Protein AF-E2ATV7-F1 (afdb_monomer_lite)

Structure (mmCIF, N/CA/C/O backbone):
data_AF-E2ATV7-F1
#
_entry.id   AF-E2ATV7-F1
#
loop_
_atom_site.group_PDB
_atom_site.id
_atom_site.type_symbol
_atom_site.label_atom_id
_atom_site.label_alt_id
_atom_site.label_comp_id
_atom_site.label_asym_id
_atom_site.label_entity_id
_atom_site.label_seq_id
_atom_site.pdbx_PDB_ins_code
_atom_site.Cartn_x
_atom_site.Cartn_y
_atom_site.Cartn_z
_atom_site.occupancy
_atom_site.B_iso_or_equiv
_atom_site.auth_seq_id
_atom_site.auth_comp_id
_atom_site.auth_asym_id
_atom_site.auth_atom_id
_atom_site.pdbx_PDB_model_num
ATOM 1 N N . PRO A 1 1 ? -11.675 -9.066 12.856 1.00 61.81 1 PRO A N 1
ATOM 2 C CA . PRO A 1 1 ? -12.812 -8.752 13.759 1.00 61.81 1 PRO A CA 1
ATOM 3 C C . PRO A 1 1 ? -13.023 -7.237 13.869 1.00 61.81 1 PRO A C 1
ATOM 5 O O . PRO A 1 1 ? -12.131 -6.534 14.328 1.00 61.81 1 PRO A O 1
ATOM 8 N N . THR A 1 2 ? -14.171 -6.743 13.408 1.00 78.06 2 THR A N 1
ATOM 9 C CA . THR A 1 2 ? -14.485 -5.298 13.332 1.00 78.06 2 THR A CA 1
ATOM 10 C C . THR A 1 2 ? -15.223 -4.781 14.575 1.00 78.06 2 THR A C 1
ATOM 12 O O . THR A 1 2 ? -15.482 -3.590 14.703 1.00 78.06 2 THR A O 1
ATOM 15 N N . ILE A 1 3 ? -15.582 -5.677 15.498 1.00 85.75 3 ILE A N 1
ATOM 16 C CA . ILE A 1 3 ? -16.411 -5.385 16.671 1.00 85.75 3 ILE A CA 1
ATOM 17 C C . ILE A 1 3 ? -15.511 -5.136 17.885 1.00 85.75 3 ILE A C 1
ATOM 19 O O . ILE A 1 3 ? -14.566 -5.882 18.142 1.00 85.75 3 ILE A O 1
ATOM 23 N N . SER A 1 4 ? -15.810 -4.087 18.655 1.00 89.94 4 SER A N 1
ATOM 24 C CA . SER A 1 4 ? -15.051 -3.770 19.868 1.00 89.94 4 SER A CA 1
ATOM 25 C C . SER A 1 4 ? -15.288 -4.795 20.983 1.00 89.94 4 SER A C 1
ATOM 27 O O . SER A 1 4 ? -16.393 -5.306 21.159 1.00 89.94 4 SER A O 1
ATOM 29 N N . THR A 1 5 ? -14.276 -5.023 21.823 1.00 93.19 5 THR A N 1
ATOM 30 C CA . THR A 1 5 ? -14.395 -5.902 23.005 1.00 93.19 5 THR A CA 1
ATOM 31 C C . THR A 1 5 ? -15.474 -5.442 23.988 1.00 93.19 5 THR A C 1
ATOM 33 O O . THR A 1 5 ? -16.058 -6.264 24.686 1.00 93.19 5 THR A O 1
ATOM 36 N N . ARG A 1 6 ? -15.787 -4.140 24.015 1.00 94.19 6 ARG A N 1
ATOM 37 C CA . ARG A 1 6 ? -16.883 -3.566 24.813 1.00 94.19 6 ARG A CA 1
ATOM 38 C C . ARG A 1 6 ? -18.262 -3.912 24.254 1.00 94.19 6 ARG A C 1
ATOM 40 O O . ARG A 1 6 ? -19.170 -4.186 25.029 1.0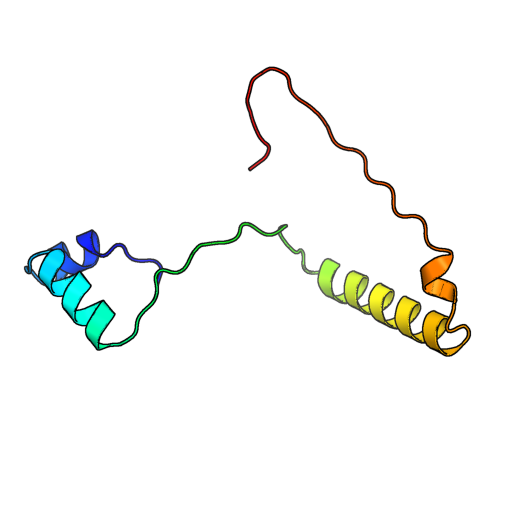0 94.19 6 ARG A O 1
ATOM 47 N N . ALA A 1 7 ? -18.419 -3.899 22.931 1.00 95.12 7 ALA A N 1
ATOM 48 C CA . ALA A 1 7 ? -19.674 -4.286 22.292 1.00 95.12 7 ALA A CA 1
ATOM 49 C C . ALA A 1 7 ? -19.967 -5.774 22.524 1.00 95.12 7 ALA A C 1
ATOM 51 O O . ALA A 1 7 ? -21.079 -6.113 22.918 1.00 95.12 7 ALA A O 1
ATOM 52 N N . VAL A 1 8 ? -18.947 -6.630 22.392 1.00 94.50 8 VAL A N 1
ATOM 53 C CA . VAL A 1 8 ? -19.049 -8.061 22.730 1.00 94.50 8 VAL A CA 1
ATOM 54 C C . VAL A 1 8 ? -19.427 -8.246 24.201 1.00 94.50 8 VAL A C 1
ATOM 56 O O . VAL A 1 8 ? -20.358 -8.974 24.505 1.00 94.50 8 VAL A O 1
ATOM 59 N N . ALA A 1 9 ? -18.774 -7.525 25.117 1.00 96.81 9 ALA A N 1
ATOM 60 C CA . ALA A 1 9 ? -19.081 -7.594 26.545 1.00 96.81 9 ALA A CA 1
ATOM 61 C C . ALA A 1 9 ? -20.543 -7.228 26.862 1.00 96.81 9 ALA A C 1
ATOM 63 O O . ALA A 1 9 ? -21.189 -7.913 27.649 1.00 96.81 9 ALA A O 1
ATOM 64 N N . ARG A 1 10 ? -21.082 -6.180 26.219 1.00 96.62 10 ARG A N 1
ATOM 65 C CA . ARG A 1 10 ? -22.488 -5.777 26.374 1.00 96.62 10 ARG A CA 1
ATOM 66 C C . ARG A 1 10 ? -23.454 -6.826 25.819 1.00 96.62 10 ARG A C 1
ATOM 68 O O . ARG A 1 10 ? -24.472 -7.066 26.454 1.00 96.62 10 ARG A O 1
ATOM 75 N N . TYR A 1 11 ? -23.155 -7.408 24.658 1.00 96.19 11 TYR A N 1
ATOM 76 C CA . TYR A 1 11 ? -24.004 -8.425 24.031 1.00 96.19 11 TYR A CA 1
ATOM 77 C C . TYR A 1 11 ? -24.052 -9.718 24.859 1.00 96.19 11 TYR A C 1
ATOM 79 O O . TYR A 1 11 ? -25.121 -10.268 25.083 1.00 96.19 11 TYR A O 1
ATOM 87 N N . GLU A 1 12 ? -22.901 -10.141 25.383 1.00 95.25 12 GLU A N 1
ATOM 88 C CA . GLU A 1 12 ? -22.753 -11.372 26.168 1.00 95.25 12 GLU A CA 1
ATOM 89 C C . GLU A 1 12 ? -23.066 -11.188 27.668 1.00 95.25 12 GLU A C 1
ATOM 91 O O . GLU A 1 12 ? -23.016 -12.144 28.437 1.00 95.25 12 GLU A O 1
ATOM 96 N N . GLY A 1 13 ? -23.339 -9.961 28.129 1.00 96.62 13 GLY A N 1
ATOM 97 C CA . GLY A 1 13 ? -23.618 -9.676 29.543 1.00 96.62 13 GLY A CA 1
ATOM 98 C C . GLY A 1 13 ? -22.433 -9.918 30.492 1.00 96.62 13 GLY A C 1
ATOM 99 O O . GLY A 1 13 ? -22.628 -10.102 31.693 1.00 96.62 13 GLY A O 1
ATOM 100 N N . VAL A 1 14 ? -21.199 -9.917 29.981 1.00 96.88 14 VAL A N 1
ATOM 101 C CA . VAL A 1 14 ? -19.975 -10.175 30.761 1.00 96.88 14 VAL A CA 1
ATOM 102 C C . VAL A 1 14 ? -19.109 -8.926 30.899 1.00 96.88 14 VAL A C 1
ATOM 104 O O . VAL A 1 14 ? -19.264 -7.935 30.191 1.00 96.88 14 VAL A O 1
ATOM 107 N N . SER A 1 15 ? -18.120 -8.973 31.796 1.00 97.12 15 SER A N 1
ATOM 108 C CA . SER A 1 15 ? -17.111 -7.913 31.866 1.00 97.12 15 SER A CA 1
ATOM 109 C C . SER A 1 15 ? -16.224 -7.891 30.613 1.00 97.12 15 SER A C 1
ATOM 111 O O . SER A 1 15 ? -15.871 -8.932 30.050 1.00 97.12 15 SER A O 1
ATOM 113 N N . GLN A 1 16 ? -15.763 -6.702 30.222 1.00 96.56 16 GLN A N 1
ATOM 114 C CA . GLN A 1 16 ? -14.813 -6.549 29.115 1.00 96.56 16 GLN A CA 1
ATOM 115 C C . GLN A 1 16 ? -13.483 -7.283 29.374 1.00 96.56 16 GLN A C 1
ATOM 117 O O . GLN A 1 16 ? -12.883 -7.815 28.441 1.00 96.56 16 GLN A O 1
ATOM 122 N N . ALA A 1 17 ? -13.069 -7.406 30.640 1.00 96.94 17 ALA A N 1
ATOM 123 C CA . ALA A 1 17 ? -11.899 -8.186 31.030 1.00 96.94 17 ALA A CA 1
ATOM 124 C C . ALA A 1 17 ? -12.071 -9.686 30.729 1.00 96.94 17 ALA A C 1
ATOM 126 O O . ALA A 1 17 ? -11.123 -10.331 30.276 1.00 96.94 17 ALA A O 1
ATOM 127 N N . SER A 1 18 ? -13.270 -10.246 30.933 1.00 96.75 18 SER A N 1
ATOM 128 C CA . SER A 1 18 ? -13.578 -11.634 30.557 1.00 96.75 18 SER A CA 1
ATOM 129 C C . SER A 1 18 ? -13.452 -11.850 29.049 1.00 96.75 18 S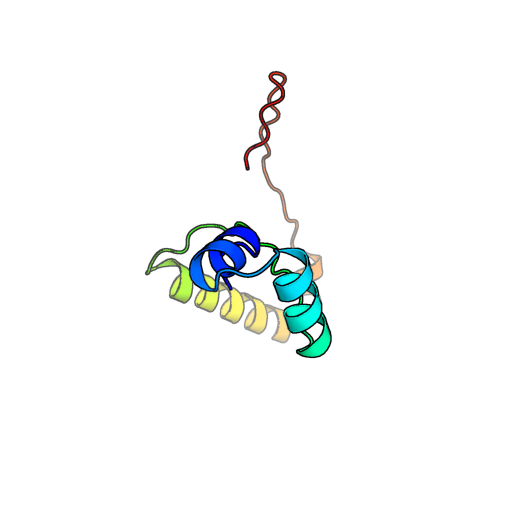ER A C 1
ATOM 131 O O . SER A 1 18 ? -12.781 -12.796 28.639 1.00 96.75 18 SER A O 1
ATOM 133 N N . VAL A 1 19 ? -13.978 -10.929 28.233 1.00 95.81 19 VAL A N 1
ATOM 134 C CA . VAL A 1 19 ? -13.812 -10.964 26.766 1.00 95.81 19 VAL A CA 1
ATOM 135 C C . VAL A 1 19 ? -12.333 -10.908 26.378 1.00 95.81 19 VAL A C 1
ATOM 137 O O . VAL A 1 19 ? -11.866 -11.720 25.585 1.00 95.81 19 VAL A O 1
ATOM 140 N N . CYS A 1 20 ? -11.555 -9.994 26.964 1.00 94.81 20 CYS A N 1
ATOM 141 C CA . CYS A 1 20 ? -10.121 -9.895 26.686 1.00 94.81 20 CYS A CA 1
ATOM 142 C C . CYS A 1 20 ? -9.343 -11.160 27.069 1.00 94.81 20 CYS A C 1
ATOM 144 O O . CYS A 1 20 ? -8.425 -11.538 26.342 1.00 94.81 20 CYS A O 1
ATOM 146 N N . ARG A 1 21 ? -9.684 -11.819 28.185 1.00 96.50 21 ARG A N 1
ATOM 147 C CA . ARG A 1 21 ? -9.064 -13.097 28.576 1.00 96.50 21 ARG A CA 1
ATOM 148 C C . ARG A 1 21 ? -9.394 -14.206 27.583 1.00 96.50 21 ARG A C 1
ATOM 150 O O . ARG A 1 21 ? -8.471 -14.883 27.147 1.00 96.50 21 ARG A O 1
ATOM 157 N N . ALA A 1 22 ? -10.659 -14.325 27.181 1.00 95.44 22 ALA A N 1
ATOM 158 C CA . ALA A 1 22 ? -11.098 -15.311 26.195 1.00 95.44 22 ALA A CA 1
ATOM 159 C C . ALA A 1 22 ? -10.410 -15.116 24.830 1.00 95.44 22 ALA A C 1
ATOM 161 O O . ALA A 1 22 ? -9.931 -16.071 24.225 1.00 95.44 22 ALA A O 1
ATOM 162 N N . LEU A 1 23 ? -10.286 -13.866 24.367 1.00 94.25 23 LEU A N 1
ATOM 163 C CA . LEU A 1 23 ? -9.573 -13.552 23.124 1.00 94.25 23 LEU A CA 1
ATOM 164 C C . LEU A 1 23 ? -8.084 -13.905 23.208 1.00 94.25 23 LEU A C 1
ATOM 166 O O . LEU A 1 23 ? -7.536 -14.461 22.260 1.00 94.25 23 LEU A O 1
ATOM 170 N N . LYS A 1 24 ? -7.435 -13.629 24.347 1.00 94.31 24 LYS A N 1
ATOM 171 C CA . LYS A 1 24 ? -6.031 -14.003 24.574 1.00 94.31 24 LYS A CA 1
ATOM 172 C C . LYS A 1 24 ? -5.839 -15.520 24.605 1.00 94.31 24 LYS A C 1
ATOM 174 O O . LYS A 1 24 ? -4.901 -16.002 23.981 1.00 94.31 24 LYS A O 1
ATOM 179 N N . SER A 1 25 ? -6.712 -16.265 25.290 1.00 96.56 25 SER A N 1
ATOM 180 C CA . SER A 1 25 ? -6.631 -17.734 25.340 1.00 96.56 25 SER A CA 1
ATOM 181 C C . SER A 1 25 ? -6.891 -18.384 23.984 1.00 96.56 25 SER A C 1
ATOM 183 O O . SER A 1 25 ? -6.359 -19.450 23.710 1.00 96.56 25 SER A O 1
ATOM 185 N N . ALA A 1 26 ? -7.680 -17.735 23.129 1.00 95.06 26 ALA A N 1
ATOM 186 C CA . ALA A 1 26 ? -7.931 -18.173 21.761 1.00 95.06 26 ALA A CA 1
ATOM 187 C C . ALA A 1 26 ? -6.920 -17.604 20.739 1.00 95.06 26 ALA A C 1
ATOM 189 O O . ALA A 1 26 ? -7.159 -17.692 19.539 1.00 95.06 26 ALA A O 1
ATOM 190 N N . HIS A 1 27 ? -5.802 -17.016 21.190 1.00 94.06 27 HIS A N 1
ATOM 191 C CA . HIS A 1 27 ? -4.730 -16.475 20.340 1.00 94.06 27 HIS A CA 1
ATOM 192 C C . HIS A 1 27 ? -5.176 -15.403 19.326 1.00 94.06 27 HIS A C 1
ATOM 194 O O . HIS A 1 27 ? -4.576 -15.238 18.264 1.00 94.06 27 HIS A O 1
ATOM 200 N N . PHE A 1 28 ? -6.207 -14.622 19.656 1.00 91.25 28 PHE A N 1
ATOM 201 C CA . PHE A 1 28 ? -6.596 -13.476 18.837 1.00 91.25 28 PHE A CA 1
ATOM 202 C C . PHE A 1 28 ? -5.685 -12.274 19.095 1.00 91.25 28 PHE A C 1
ATOM 204 O O . PHE A 1 28 ? -5.480 -11.850 20.235 1.00 91.25 28 PHE A O 1
ATOM 211 N N . HIS A 1 29 ? -5.219 -11.660 18.008 1.00 87.31 29 HIS A N 1
ATOM 212 C CA . HIS A 1 29 ? -4.454 -10.418 18.034 1.00 87.31 29 HIS A CA 1
ATOM 213 C C . HIS A 1 29 ? -5.315 -9.233 17.577 1.00 87.31 29 HIS A C 1
ATOM 215 O O . HIS A 1 29 ? -6.119 -9.380 16.649 1.00 87.31 29 HIS A O 1
ATOM 221 N N . PRO A 1 30 ? -5.165 -8.045 18.195 1.00 84.12 30 PRO A N 1
ATOM 222 C CA . PRO A 1 30 ? -5.804 -6.835 17.696 1.00 84.12 30 PRO A CA 1
ATOM 223 C C . PRO A 1 30 ? -5.410 -6.581 16.239 1.00 84.12 30 PRO A C 1
ATOM 225 O O . PRO A 1 30 ? -4.227 -6.503 15.913 1.00 84.12 30 PRO A O 1
ATOM 228 N N . TYR A 1 31 ? -6.405 -6.435 15.368 1.00 83.62 31 TYR A N 1
ATOM 229 C CA . TYR A 1 31 ? -6.173 -6.052 13.982 1.00 83.62 31 TYR A CA 1
ATOM 230 C C . TYR A 1 31 ? -6.028 -4.533 13.893 1.00 83.62 31 TYR A C 1
ATOM 232 O O . TYR A 1 31 ? -6.926 -3.795 14.304 1.00 83.62 31 TYR A O 1
ATOM 240 N N . LYS A 1 32 ? -4.901 -4.061 13.357 1.00 81.81 32 LYS A N 1
ATOM 241 C CA . LYS A 1 32 ? -4.692 -2.647 13.044 1.00 81.81 32 LYS A CA 1
ATOM 242 C C . LYS A 1 32 ? -5.084 -2.425 11.587 1.00 81.81 32 LYS A C 1
ATOM 244 O O . LYS A 1 32 ? -4.434 -2.960 10.697 1.00 81.81 32 LYS A O 1
ATOM 249 N N . ILE A 1 33 ? -6.149 -1.656 11.363 1.00 80.12 33 ILE A N 1
ATOM 250 C CA . ILE A 1 33 ? -6.572 -1.277 10.012 1.00 80.12 33 ILE A CA 1
ATOM 251 C C . ILE A 1 33 ? -5.475 -0.405 9.401 1.00 80.12 33 ILE A C 1
ATOM 253 O O . ILE A 1 33 ? -5.082 0.606 9.987 1.00 80.12 33 ILE A O 1
ATOM 257 N N . THR A 1 34 ? -5.005 -0.803 8.225 1.00 82.38 34 THR A N 1
ATOM 258 C CA . THR A 1 34 ? -4.148 0.019 7.375 1.00 82.38 34 THR A CA 1
ATOM 259 C C . THR A 1 34 ? -5.039 0.652 6.321 1.00 82.38 34 THR A C 1
ATOM 261 O O . THR A 1 34 ? -5.688 -0.064 5.563 1.00 82.38 34 THR A O 1
ATOM 264 N N . LEU A 1 35 ? -5.097 1.983 6.295 1.00 81.75 35 LEU A N 1
ATOM 265 C CA . LEU A 1 35 ? -5.749 2.699 5.206 1.00 81.75 35 LEU A CA 1
ATOM 266 C C . LEU A 1 35 ? -4.853 2.572 3.975 1.00 81.75 35 LEU A C 1
ATOM 268 O O . LEU A 1 35 ? -3.689 2.967 3.999 1.00 81.75 35 LEU A O 1
ATOM 272 N N . THR A 1 36 ? -5.377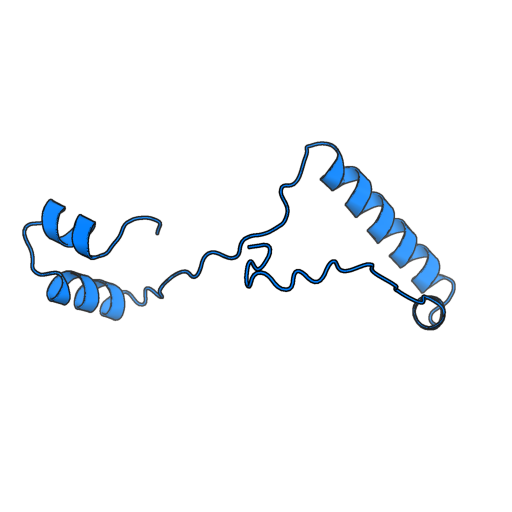 1.943 2.932 1.00 83.75 36 THR A N 1
ATOM 273 C CA . THR A 1 36 ? -4.724 1.828 1.629 1.00 83.75 36 THR A CA 1
ATOM 274 C C . THR A 1 36 ? -5.487 2.673 0.625 1.00 83.75 36 THR A C 1
ATOM 276 O O . THR A 1 36 ? -6.680 2.908 0.808 1.00 83.75 36 THR A O 1
ATOM 279 N N . GLN A 1 37 ? -4.818 3.086 -0.450 1.00 83.75 37 GLN A N 1
ATOM 280 C CA . GLN A 1 37 ? -5.481 3.738 -1.576 1.00 83.75 37 GLN A CA 1
ATOM 281 C C . GLN A 1 37 ? -6.688 2.909 -2.046 1.00 83.75 37 GLN A C 1
ATOM 283 O O . GLN A 1 37 ? -6.604 1.680 -2.140 1.00 83.75 37 GLN A O 1
ATOM 288 N N . GLU A 1 38 ? -7.802 3.585 -2.325 1.00 88.62 38 GLU A N 1
ATOM 289 C CA . GLU A 1 38 ? -8.966 2.966 -2.952 1.00 88.62 38 GLU A CA 1
ATOM 290 C C . GLU A 1 38 ? -8.586 2.462 -4.351 1.00 88.62 38 GLU A C 1
ATOM 292 O O . GLU A 1 38 ? -7.941 3.172 -5.120 1.00 88.62 38 GLU A O 1
ATOM 297 N N . LEU A 1 39 ? -8.953 1.217 -4.665 1.00 91.31 39 LEU A N 1
ATOM 298 C CA . LEU A 1 39 ? -8.710 0.622 -5.976 1.00 91.31 39 LEU A CA 1
ATOM 299 C C . LEU A 1 39 ? -10.004 0.621 -6.781 1.00 91.31 39 LEU A C 1
ATOM 301 O O . LEU A 1 39 ? -11.023 0.089 -6.337 1.00 91.31 39 LEU A O 1
ATOM 305 N N . HIS A 1 40 ? -9.943 1.154 -7.993 1.00 93.25 40 HIS A N 1
ATOM 306 C CA . HIS A 1 40 ? -11.017 1.070 -8.967 1.00 93.25 40 HIS A CA 1
ATOM 307 C C . HIS A 1 40 ? -10.837 -0.152 -9.874 1.00 93.25 40 HIS A C 1
ATOM 309 O O . HIS A 1 40 ? -9.745 -0.700 -10.025 1.00 93.25 40 HIS A O 1
ATOM 315 N N . VAL A 1 41 ? -11.919 -0.558 -10.544 1.00 92.75 41 VAL A N 1
ATOM 316 C CA . VAL A 1 41 ? -11.966 -1.754 -11.412 1.00 92.75 41 VAL A CA 1
ATOM 317 C C . VAL A 1 41 ? -10.848 -1.771 -12.465 1.00 92.75 41 VAL A C 1
ATOM 319 O O . VAL A 1 41 ? -10.317 -2.823 -12.800 1.00 92.75 41 VAL A O 1
ATOM 322 N N . ASN A 1 42 ? -10.447 -0.602 -12.964 1.00 94.44 42 ASN A N 1
ATOM 323 C CA . ASN A 1 42 ? -9.410 -0.492 -13.988 1.00 94.44 42 ASN A CA 1
ATOM 324 C C . ASN A 1 42 ? -7.978 -0.485 -13.433 1.00 94.44 42 ASN A C 1
ATOM 326 O O . ASN A 1 42 ? -7.033 -0.598 -14.217 1.00 94.44 42 ASN A O 1
ATOM 330 N N . ASP A 1 43 ? -7.786 -0.348 -12.121 1.00 95.00 43 ASP A N 1
ATOM 331 C CA . ASP A 1 43 ? -6.448 -0.253 -11.535 1.00 95.00 43 ASP A CA 1
ATOM 332 C C . ASP A 1 43 ? -5.748 -1.605 -11.511 1.00 95.00 43 ASP A C 1
ATOM 334 O O . ASP A 1 43 ? -4.565 -1.686 -11.830 1.00 95.00 43 ASP A O 1
ATOM 338 N N . GLU A 1 44 ? -6.471 -2.681 -11.210 1.00 93.38 44 GLU A N 1
ATOM 339 C CA . GLU A 1 44 ? -5.928 -4.042 -11.192 1.00 93.38 44 GLU A CA 1
ATOM 340 C C . GLU A 1 44 ? -5.274 -4.438 -12.535 1.00 93.38 44 GLU A C 1
ATOM 342 O O . GLU A 1 44 ? -4.065 -4.711 -12.542 1.00 93.38 44 GLU A O 1
ATOM 347 N N . PRO A 1 45 ? -5.957 -4.348 -13.696 1.00 96.75 45 PRO A N 1
ATOM 348 C CA . PRO A 1 45 ? -5.332 -4.678 -14.976 1.00 96.75 45 PRO A CA 1
ATOM 349 C C . PRO A 1 45 ? -4.213 -3.703 -15.375 1.00 96.75 45 PRO A C 1
ATOM 351 O O . PRO A 1 45 ? -3.251 -4.115 -16.032 1.00 96.75 45 PRO A O 1
ATOM 354 N N . ARG A 1 46 ? -4.292 -2.419 -14.993 1.00 96.62 46 ARG A N 1
ATOM 355 C CA . ARG A 1 46 ? -3.230 -1.428 -15.265 1.00 96.62 46 ARG A CA 1
ATOM 356 C C . ARG A 1 46 ? -1.963 -1.733 -14.473 1.00 96.62 46 ARG A C 1
ATOM 358 O O . ARG A 1 46 ? -0.878 -1.780 -15.054 1.00 96.62 46 ARG A O 1
ATOM 365 N N . ARG A 1 47 ? -2.103 -1.997 -13.174 1.00 95.81 47 ARG A N 1
ATOM 366 C CA . ARG A 1 47 ? -0.991 -2.353 -12.284 1.00 95.81 47 ARG A CA 1
ATOM 367 C C . ARG A 1 47 ? -0.350 -3.665 -12.714 1.00 95.81 47 ARG A C 1
ATOM 369 O O . ARG A 1 47 ? 0.870 -3.728 -12.823 1.00 95.81 47 ARG A O 1
ATOM 376 N N . LEU A 1 48 ? -1.151 -4.678 -13.046 1.00 96.81 48 LEU A N 1
ATOM 377 C CA . LEU A 1 48 ? -0.635 -5.961 -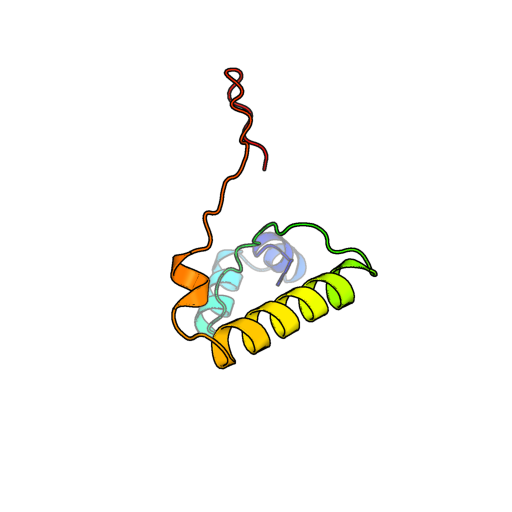13.522 1.00 96.81 48 LEU A CA 1
ATOM 378 C C . LEU A 1 48 ? 0.156 -5.819 -14.828 1.00 96.81 48 LEU A C 1
ATOM 380 O O . LEU A 1 48 ? 1.224 -6.415 -14.973 1.00 96.81 48 LEU A O 1
ATOM 384 N N . ARG A 1 49 ? -0.339 -5.007 -15.771 1.00 97.94 49 ARG A N 1
ATOM 385 C CA . ARG A 1 49 ? 0.367 -4.715 -17.024 1.00 97.94 49 ARG A CA 1
ATOM 386 C C . ARG A 1 49 ? 1.719 -4.055 -16.765 1.00 97.94 49 ARG A C 1
ATOM 388 O O . ARG A 1 49 ? 2.706 -4.486 -17.353 1.00 97.94 49 ARG A O 1
ATOM 395 N N . TYR A 1 50 ? 1.765 -3.061 -15.879 1.00 95.31 50 TYR A N 1
ATOM 396 C CA . TYR A 1 50 ? 3.016 -2.410 -15.493 1.00 95.31 50 TYR A CA 1
ATOM 397 C C . TYR A 1 50 ? 3.999 -3.399 -14.854 1.00 95.31 50 TYR A C 1
ATOM 399 O O . TYR A 1 50 ? 5.147 -3.469 -15.283 1.00 95.31 50 TYR A O 1
ATOM 407 N N . CYS A 1 51 ? 3.548 -4.215 -13.895 1.00 96.56 51 CYS A N 1
ATOM 408 C CA . CYS A 1 51 ? 4.406 -5.211 -13.249 1.00 96.56 51 CYS A CA 1
ATOM 409 C C . CYS A 1 51 ? 4.990 -6.207 -14.258 1.00 96.56 51 CYS A C 1
ATOM 411 O O . CYS A 1 51 ? 6.183 -6.487 -14.215 1.00 96.56 51 CYS A O 1
ATOM 413 N N . ARG A 1 52 ? 4.175 -6.716 -15.192 1.00 97.81 52 ARG A N 1
ATOM 414 C CA . ARG A 1 52 ? 4.648 -7.627 -16.250 1.00 97.81 52 ARG A CA 1
ATOM 415 C C . ARG A 1 52 ? 5.669 -6.961 -17.167 1.00 97.81 52 ARG A C 1
ATOM 417 O O . ARG A 1 52 ? 6.679 -7.571 -17.488 1.00 97.81 52 ARG A O 1
ATOM 424 N N . TRP A 1 53 ? 5.421 -5.715 -17.566 1.00 96.88 53 TRP A N 1
ATOM 425 C CA . TRP A 1 53 ? 6.377 -4.951 -18.365 1.00 96.88 53 TRP A CA 1
ATOM 426 C C . TRP A 1 53 ? 7.713 -4.775 -17.630 1.00 96.88 53 TRP A C 1
ATOM 428 O O . TRP A 1 53 ? 8.761 -5.055 -18.205 1.00 96.88 53 TRP A O 1
ATOM 438 N N . LEU A 1 54 ? 7.675 -4.382 -16.352 1.00 96.06 54 LEU A N 1
ATOM 439 C CA . LEU A 1 54 ? 8.882 -4.174 -15.554 1.00 96.06 54 LEU A CA 1
ATOM 440 C C . LEU A 1 54 ? 9.680 -5.473 -15.379 1.00 96.06 54 LEU A C 1
ATOM 442 O O . LEU A 1 54 ? 10.907 -5.442 -15.452 1.00 96.06 54 LEU A O 1
ATOM 446 N N . LEU A 1 55 ? 8.994 -6.605 -15.182 1.00 96.25 55 LEU A N 1
ATOM 447 C CA . LEU A 1 55 ? 9.625 -7.924 -15.112 1.00 96.25 55 LEU A CA 1
ATOM 448 C C . LEU A 1 55 ? 10.338 -8.272 -16.421 1.00 96.25 55 LEU A C 1
ATOM 450 O O . LEU A 1 55 ? 11.529 -8.554 -16.382 1.00 96.25 55 LEU A O 1
ATOM 454 N N . ASN A 1 56 ? 9.659 -8.159 -17.566 1.00 97.25 56 ASN A N 1
ATOM 455 C CA . ASN A 1 56 ? 10.248 -8.490 -18.868 1.00 97.25 56 ASN A CA 1
ATOM 456 C C . ASN A 1 56 ? 11.496 -7.643 -19.170 1.00 97.25 56 ASN A C 1
ATOM 458 O O . ASN A 1 56 ? 12.535 -8.176 -19.546 1.00 97.25 56 ASN A O 1
ATOM 462 N N . VAL A 1 57 ? 11.431 -6.325 -18.948 1.00 96.12 57 VAL A N 1
ATOM 463 C CA . VAL A 1 57 ? 12.589 -5.443 -19.184 1.00 96.12 57 VAL A CA 1
ATOM 464 C C . VAL A 1 57 ? 13.738 -5.754 -18.213 1.00 96.12 57 VAL A C 1
ATOM 466 O O . VAL A 1 57 ? 14.908 -5.623 -18.571 1.00 96.12 57 VAL A O 1
ATOM 469 N N . SER A 1 58 ? 13.425 -6.204 -16.996 1.00 95.38 58 SER A N 1
ATOM 470 C CA . SER A 1 58 ? 14.441 -6.621 -16.021 1.00 95.38 58 SER A CA 1
ATOM 471 C C . SER A 1 58 ? 15.067 -7.981 -16.354 1.00 95.38 58 SER A C 1
ATOM 473 O O . SER A 1 58 ? 16.215 -8.215 -15.979 1.00 95.38 58 SER A O 1
ATOM 475 N N . GLU A 1 59 ? 14.354 -8.868 -17.055 1.00 96.00 59 GLU A N 1
ATOM 476 C CA . GLU A 1 59 ? 14.916 -10.118 -17.589 1.00 96.00 59 GLU A CA 1
ATOM 477 C C . GLU A 1 59 ? 15.888 -9.848 -18.742 1.00 96.00 59 GLU A C 1
ATOM 479 O O . GLU A 1 59 ? 16.966 -10.440 -18.790 1.00 96.00 59 GLU A O 1
ATOM 484 N N . GLU A 1 60 ? 15.547 -8.919 -19.638 1.00 95.88 60 GLU A N 1
ATOM 485 C CA . GLU A 1 60 ? 16.418 -8.516 -20.750 1.00 95.88 60 GLU A CA 1
ATOM 486 C C . GLU A 1 60 ? 17.665 -7.763 -20.266 1.00 95.88 60 GLU A C 1
ATOM 488 O O . GLU A 1 60 ? 18.764 -7.948 -20.794 1.00 95.88 60 GLU A O 1
ATOM 493 N N . ASN A 1 61 ? 17.514 -6.918 -19.244 1.00 96.00 61 ASN A N 1
ATOM 494 C CA . ASN A 1 61 ? 18.613 -6.187 -18.630 1.00 96.00 61 ASN A CA 1
ATOM 495 C C . ASN A 1 61 ? 18.487 -6.193 -17.105 1.00 96.00 61 ASN A C 1
ATOM 497 O O . ASN A 1 61 ? 17.793 -5.367 -16.510 1.00 96.00 61 ASN A O 1
ATOM 501 N N . TYR A 1 62 ? 19.282 -7.051 -16.471 1.00 94.50 62 TYR A N 1
ATOM 502 C CA . TYR A 1 62 ? 19.346 -7.184 -15.015 1.00 94.50 62 TYR A CA 1
ATOM 503 C C . TYR A 1 62 ? 19.627 -5.861 -14.278 1.00 94.50 62 TYR A C 1
ATOM 505 O O . TYR A 1 62 ? 19.203 -5.669 -13.137 1.00 94.50 62 TYR A O 1
ATOM 513 N N . TYR A 1 63 ? 20.341 -4.921 -14.907 1.00 95.62 63 TYR A N 1
ATOM 514 C CA . TYR A 1 63 ? 20.655 -3.627 -14.301 1.00 95.62 63 TYR A CA 1
ATOM 515 C C . TYR A 1 63 ? 19.588 -2.558 -14.538 1.00 95.62 63 TYR A C 1
ATOM 517 O O . TYR A 1 63 ? 19.705 -1.481 -13.955 1.00 95.62 63 TYR A O 1
ATOM 525 N N . PHE A 1 64 ? 18.543 -2.836 -15.323 1.00 94.38 64 PHE A N 1
ATOM 526 C CA . PHE A 1 64 ? 17.499 -1.866 -15.655 1.00 94.38 64 PHE A CA 1
ATOM 527 C C . PHE A 1 64 ? 16.906 -1.143 -14.434 1.00 94.38 64 PHE A C 1
ATOM 529 O O . PHE A 1 64 ? 16.877 0.091 -14.452 1.00 94.38 64 PHE A O 1
ATOM 536 N N . PRO A 1 65 ? 16.538 -1.828 -13.329 1.00 92.56 65 PRO A N 1
ATOM 537 C CA . PRO A 1 65 ? 15.987 -1.150 -12.156 1.00 92.56 65 PRO A CA 1
ATOM 538 C C . PRO A 1 65 ? 16.927 -0.109 -11.535 1.00 92.56 65 PRO A C 1
ATOM 540 O O . PRO A 1 65 ? 16.456 0.836 -10.909 1.00 92.56 65 PRO A O 1
ATOM 543 N N . LYS A 1 66 ? 18.250 -0.239 -11.723 1.00 94.12 66 LYS A N 1
ATOM 544 C CA . LYS A 1 66 ? 19.236 0.724 -11.201 1.00 94.12 66 LYS A CA 1
ATOM 545 C C . LYS A 1 66 ? 19.210 2.063 -11.934 1.00 94.12 66 LYS A C 1
ATOM 547 O O . LYS A 1 66 ? 19.738 3.038 -11.412 1.00 94.12 66 LYS A O 1
ATOM 552 N N . TYR A 1 67 ? 18.629 2.106 -13.130 1.00 94.38 67 TYR A N 1
ATOM 553 C CA . TYR A 1 67 ? 18.502 3.326 -13.923 1.00 94.38 67 TYR A CA 1
ATOM 554 C C . TYR A 1 67 ? 17.157 4.032 -13.711 1.00 94.38 67 TYR A C 1
ATOM 556 O O . TYR A 1 67 ? 16.936 5.098 -14.282 1.00 94.38 67 TYR A O 1
ATOM 564 N N . ILE A 1 68 ? 16.260 3.467 -12.893 1.00 93.44 68 ILE A N 1
ATOM 565 C CA . ILE A 1 68 ? 14.979 4.093 -12.565 1.00 93.44 68 ILE A CA 1
ATOM 566 C C . ILE A 1 68 ? 15.189 5.078 -11.414 1.00 93.44 68 ILE A C 1
ATOM 568 O O . ILE A 1 68 ? 15.575 4.690 -10.312 1.00 93.44 68 ILE A O 1
ATOM 572 N N . LEU A 1 69 ? 14.884 6.351 -11.661 1.00 95.56 69 LEU A N 1
ATOM 573 C CA . LEU A 1 69 ? 14.788 7.371 -10.623 1.00 95.56 69 LEU A CA 1
ATOM 574 C C . LEU A 1 69 ? 13.312 7.613 -10.306 1.00 95.56 69 LEU A C 1
ATOM 576 O O . LEU A 1 69 ? 12.564 8.092 -11.155 1.00 95.56 69 LEU A O 1
ATOM 580 N N . PHE A 1 70 ? 12.897 7.281 -9.085 1.00 91.81 70 PHE A N 1
ATOM 581 C CA . PHE A 1 70 ? 11.561 7.605 -8.597 1.00 91.81 70 PHE A CA 1
ATOM 582 C C . PHE A 1 70 ? 11.566 8.996 -7.965 1.00 91.81 70 PHE A C 1
ATOM 584 O O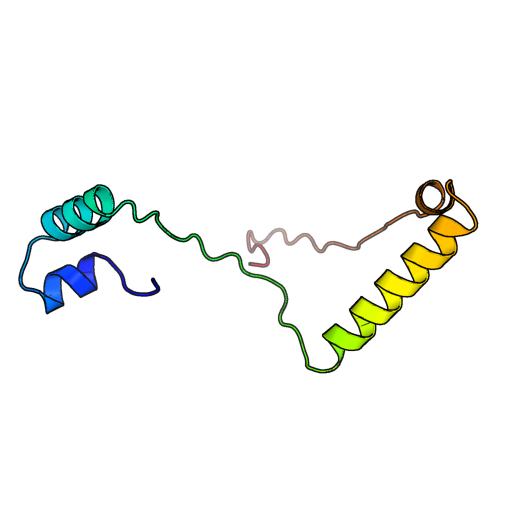 . PHE A 1 70 ? 12.411 9.301 -7.124 1.00 91.81 70 PHE A O 1
ATOM 591 N N . SER A 1 71 ? 10.599 9.818 -8.349 1.00 93.94 71 SER A N 1
ATOM 592 C CA . SER A 1 71 ? 10.302 11.102 -7.724 1.00 93.94 71 SER A CA 1
ATOM 593 C C . SER A 1 71 ? 8.822 11.147 -7.384 1.00 93.94 71 SER A C 1
ATOM 595 O O . SER A 1 71 ? 8.006 10.621 -8.140 1.00 93.94 71 SER A O 1
ATOM 597 N N . ASP A 1 72 ? 8.488 11.795 -6.280 1.00 91.12 72 ASP A N 1
ATOM 598 C CA . ASP A 1 72 ? 7.110 12.066 -5.895 1.00 91.12 72 ASP A CA 1
ATOM 599 C C . ASP A 1 72 ? 7.004 13.505 -5.390 1.00 91.12 72 ASP A C 1
ATOM 601 O O . ASP A 1 72 ? 7.974 14.063 -4.862 1.00 91.12 72 ASP A O 1
ATOM 605 N N . GLU A 1 73 ? 5.832 14.099 -5.565 1.00 89.00 73 GLU A N 1
ATOM 606 C CA . GLU A 1 73 ? 5.517 15.421 -5.044 1.00 89.00 73 GLU A CA 1
ATOM 607 C C . GLU A 1 73 ? 4.682 15.263 -3.779 1.00 89.00 73 GLU A C 1
ATOM 609 O O . GLU A 1 73 ? 3.641 14.609 -3.768 1.00 89.00 73 GLU A O 1
ATOM 614 N N . CYS A 1 74 ? 5.119 15.893 -2.692 1.00 81.56 74 CYS A N 1
ATOM 615 C CA . CYS A 1 74 ? 4.366 15.911 -1.447 1.00 81.56 74 CYS A CA 1
ATOM 616 C C . CYS A 1 74 ? 3.979 17.341 -1.072 1.00 81.56 74 CYS A C 1
ATOM 618 O O . CYS A 1 74 ? 4.750 18.288 -1.233 1.00 81.56 74 CYS A O 1
ATOM 620 N N . ILE A 1 75 ? 2.757 17.489 -0.560 1.00 81.62 75 ILE A N 1
ATOM 621 C CA . ILE A 1 75 ? 2.231 18.768 -0.088 1.00 81.62 75 ILE A CA 1
ATOM 622 C C . ILE A 1 75 ? 2.415 18.831 1.427 1.00 81.62 75 ILE A C 1
ATOM 624 O O . ILE A 1 75 ? 1.883 18.000 2.164 1.00 81.62 75 ILE A O 1
ATOM 628 N N . PHE A 1 76 ? 3.140 19.845 1.896 1.00 78.50 76 PHE A N 1
ATOM 629 C CA . PHE A 1 76 ? 3.296 20.129 3.319 1.00 78.50 76 PHE A CA 1
ATOM 630 C C . PHE A 1 76 ? 2.343 21.247 3.736 1.00 78.50 76 PHE A C 1
ATOM 632 O O . PHE A 1 76 ? 2.443 22.377 3.257 1.00 78.50 76 PHE A O 1
ATOM 639 N N . HIS A 1 77 ? 1.431 20.949 4.660 1.00 79.94 77 HIS A N 1
ATOM 640 C CA . HIS A 1 77 ? 0.555 21.952 5.258 1.00 79.94 77 HIS A CA 1
ATOM 641 C C . HIS A 1 77 ? 1.074 22.364 6.644 1.00 79.94 77 HIS A C 1
ATOM 643 O O . HIS A 1 77 ? 1.276 21.523 7.515 1.00 79.94 77 HIS A O 1
ATOM 649 N N . ASN A 1 78 ? 1.229 23.670 6.890 1.00 82.12 78 ASN A N 1
ATOM 650 C CA . ASN A 1 78 ? 1.620 24.214 8.204 1.00 82.12 78 ASN A CA 1
ATOM 651 C C . ASN A 1 78 ? 0.430 24.361 9.184 1.00 82.12 78 ASN A C 1
ATOM 653 O O . ASN A 1 78 ? 0.494 25.087 10.169 1.00 82.12 78 ASN A O 1
ATOM 657 N N . ASN A 1 79 ? -0.702 23.717 8.900 1.00 82.50 79 ASN A N 1
ATOM 658 C CA . ASN A 1 79 ? -1.904 23.770 9.739 1.00 82.50 79 ASN A CA 1
ATOM 659 C C . ASN A 1 79 ? -2.074 22.518 10.621 1.00 82.50 79 ASN A C 1
ATOM 661 O O . ASN A 1 79 ? -3.108 22.364 11.263 1.00 82.50 79 ASN A O 1
ATOM 665 N N . GLY A 1 80 ? -1.080 21.621 10.645 1.00 73.31 80 GLY A N 1
ATOM 666 C CA . GLY A 1 80 ? -1.089 20.411 11.471 1.00 73.31 80 GLY A CA 1
ATOM 667 C C . GLY A 1 80 ? -2.009 19.290 10.974 1.00 73.31 80 GLY A C 1
ATOM 668 O O . GLY A 1 80 ? -2.077 18.243 11.616 1.00 73.31 80 GLY A O 1
ATOM 669 N N . ASN A 1 81 ? -2.690 19.466 9.837 1.00 68.19 81 ASN A N 1
ATOM 670 C CA . ASN A 1 81 ? -3.493 18.405 9.240 1.00 68.19 81 ASN A CA 1
ATOM 671 C C . ASN A 1 81 ? -2.601 17.490 8.399 1.00 68.19 81 ASN A C 1
ATOM 673 O O . ASN A 1 81 ? -2.026 17.900 7.393 1.00 68.19 81 ASN A O 1
ATOM 677 N N . VAL A 1 82 ? -2.498 16.235 8.826 1.00 65.06 82 VAL A N 1
ATOM 678 C CA . VAL A 1 82 ? -1.852 15.167 8.062 1.00 65.06 82 VAL A CA 1
ATOM 679 C C . VAL A 1 82 ? -2.921 14.515 7.191 1.00 65.06 82 VAL A C 1
ATOM 681 O O . VAL A 1 82 ? -3.966 14.130 7.718 1.00 65.06 82 VAL A O 1
ATOM 684 N N . ASN A 1 83 ? -2.666 14.383 5.884 1.00 60.34 83 ASN A N 1
ATOM 685 C CA . ASN A 1 83 ? -3.488 13.548 5.004 1.00 60.34 83 ASN A CA 1
ATOM 686 C C . ASN A 1 83 ? -3.488 12.129 5.581 1.00 60.34 83 ASN A C 1
ATOM 688 O O . ASN A 1 83 ? -2.441 11.482 5.640 1.00 60.34 83 ASN A O 1
ATOM 692 N N . ARG A 1 84 ? -4.637 11.706 6.103 1.00 53.66 84 ARG A N 1
ATO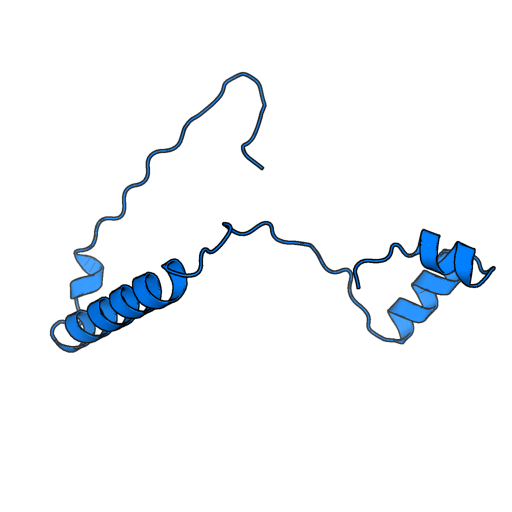M 693 C CA . ARG A 1 84 ? -4.810 10.435 6.802 1.00 53.66 84 ARG A CA 1
ATOM 694 C C . ARG A 1 84 ? -5.484 9.412 5.914 1.00 53.66 84 ARG A C 1
ATOM 696 O O . ARG A 1 84 ? -6.382 9.825 5.151 1.00 53.66 84 ARG A O 1
#

Secondary structure (DSSP, 8-state):
--S-HHHHHHHHTS-HHHHHHHHHHTT-----PPP-PPPPTTHHHHHHHHHHHHHHHHHH-TTGGGG-------PPPTTS----

Radius of gyration: 23.01 Å; chains: 1; bounding box: 45×42×53 Å

Organism: Camponotus floridanus (NCBI:txid104421)

pLDDT: mean 90.12, std 9.26, range [53.66, 97.94]

Sequence (84 aa):
PTISTRAVARYEGVSQASVCRALKSAHFHPYKITLTQELHVNDEPRRLRYCRWLLNVSEENYYFPKYILFSDECIFHNNGNVNR

Foldseek 3Di:
DPDDLVNVCVVVVHDSVVSVVVCVVVVHDDDDDDDDDDDDPVRVVVVVVVVVVVVVVCVVPVCVVVPDDDDDDDDDDPPPDDPD